Protein AF-A0A1I7W0J9-F1 (afdb_monomer)

Secondary structure (DSSP, 8-state):
--EEE--BTT---EEESHHHHHHHHHTSPSSP-EE--STTT--EES-HHHHHHHHHH-------TT-----------------------

Structure (mmCIF, N/CA/C/O backbone):
data_AF-A0A1I7W0J9-F1
#
_entry.id   AF-A0A1I7W0J9-F1
#
loop_
_atom_site.group_PDB
_atom_site.id
_atom_site.type_symbol
_atom_site.label_atom_id
_atom_site.label_alt_id
_atom_site.label_comp_id
_atom_site.label_asym_id
_atom_site.label_entity_id
_atom_site.label_seq_id
_atom_site.pdbx_PDB_ins_code
_atom_site.Cartn_x
_atom_site.Cartn_y
_atom_site.Cartn_z
_atom_site.occupancy
_atom_site.B_iso_or_equiv
_atom_site.auth_seq_id
_atom_site.auth_comp_id
_atom_site.auth_asym_id
_atom_site.auth_atom_id
_atom_site.pdbx_PDB_model_num
ATOM 1 N N . MET A 1 1 ? 13.321 -5.243 17.116 1.00 70.94 1 MET A N 1
ATOM 2 C CA . MET A 1 1 ? 13.293 -5.672 15.699 1.00 70.94 1 MET A CA 1
ATOM 3 C C . MET A 1 1 ? 12.080 -5.059 15.032 1.00 70.94 1 MET A C 1
ATOM 5 O O . MET A 1 1 ? 10.965 -5.335 15.457 1.00 70.94 1 MET A O 1
ATOM 9 N N . GLU A 1 2 ? 12.295 -4.213 14.033 1.00 86.19 2 GLU A N 1
ATOM 10 C CA . GLU A 1 2 ? 11.209 -3.571 13.289 1.00 86.19 2 GLU A CA 1
ATOM 11 C C . GLU A 1 2 ? 10.580 -4.538 12.277 1.00 86.19 2 GLU A C 1
ATOM 13 O O . GLU A 1 2 ? 11.270 -5.386 11.697 1.00 86.19 2 GLU A O 1
ATOM 18 N N . LYS A 1 3 ? 9.262 -4.423 12.088 1.00 89.00 3 LYS A N 1
ATOM 19 C CA . LYS A 1 3 ? 8.498 -5.193 11.102 1.00 89.00 3 LYS A CA 1
ATOM 20 C C . LYS A 1 3 ? 8.257 -4.330 9.869 1.00 89.00 3 LYS A C 1
ATOM 22 O O . LYS A 1 3 ? 7.893 -3.166 10.001 1.00 89.00 3 LYS A O 1
ATOM 27 N N . TYR A 1 4 ? 8.431 -4.919 8.694 1.00 89.44 4 TYR A N 1
ATOM 28 C CA . TYR A 1 4 ? 8.253 -4.256 7.409 1.00 89.44 4 TYR A CA 1
ATOM 29 C C . TYR A 1 4 ? 7.196 -5.000 6.596 1.00 89.44 4 TYR A C 1
ATOM 31 O O . TYR A 1 4 ? 7.320 -6.204 6.360 1.00 89.44 4 TYR A O 1
ATOM 39 N N . GLU A 1 5 ? 6.161 -4.279 6.181 1.00 90.06 5 GLU A N 1
ATOM 40 C CA . GLU A 1 5 ? 5.064 -4.806 5.369 1.00 90.06 5 GLU A CA 1
ATOM 41 C C . GLU A 1 5 ? 5.338 -4.558 3.888 1.00 90.06 5 GLU A C 1
ATOM 43 O O . GLU A 1 5 ? 5.723 -3.454 3.488 1.00 90.06 5 GLU A O 1
ATOM 48 N N . CYS A 1 6 ? 5.127 -5.582 3.064 1.00 91.06 6 CYS A N 1
ATOM 49 C CA . CYS A 1 6 ? 5.266 -5.451 1.625 1.00 91.06 6 CYS A CA 1
ATOM 50 C C . CYS A 1 6 ? 4.157 -4.547 1.053 1.00 91.06 6 CYS A C 1
ATOM 52 O O . CYS A 1 6 ? 2.972 -4.830 1.245 1.00 91.06 6 CYS A O 1
ATOM 54 N N . PRO A 1 7 ? 4.499 -3.473 0.317 1.00 87.88 7 PRO A N 1
ATOM 55 C CA . PRO A 1 7 ? 3.507 -2.598 -0.293 1.00 87.88 7 PRO A CA 1
ATOM 56 C C . PRO A 1 7 ? 2.935 -3.150 -1.609 1.00 87.88 7 PRO A C 1
ATOM 58 O O . PRO A 1 7 ? 2.177 -2.433 -2.250 1.00 87.88 7 PRO A O 1
ATOM 61 N N . HIS A 1 8 ? 3.293 -4.358 -2.055 1.00 89.31 8 HIS A N 1
ATOM 62 C CA . HIS A 1 8 ? 2.794 -4.908 -3.320 1.00 89.31 8 HIS A CA 1
ATOM 63 C C . HIS A 1 8 ? 1.285 -5.221 -3.244 1.00 89.31 8 HIS A C 1
ATOM 65 O O . HIS A 1 8 ? 0.799 -5.696 -2.216 1.00 89.31 8 HIS A O 1
ATOM 71 N N . VAL A 1 9 ? 0.524 -4.957 -4.311 1.00 85.69 9 VAL A N 1
ATOM 72 C CA . VAL A 1 9 ? -0.940 -5.175 -4.328 1.00 85.69 9 VAL A CA 1
ATOM 73 C C . VAL A 1 9 ? -1.310 -6.636 -4.054 1.00 85.69 9 VAL A C 1
ATOM 75 O O . VAL A 1 9 ? -2.099 -6.908 -3.151 1.00 85.69 9 VAL A O 1
ATOM 78 N N . ASP A 1 10 ? -0.631 -7.567 -4.722 1.00 86.19 10 ASP A N 1
ATOM 79 C CA . ASP A 1 10 ? -0.866 -9.012 -4.605 1.00 86.19 10 ASP A CA 1
ATOM 80 C C . ASP A 1 10 ? -0.074 -9.668 -3.456 1.00 86.19 10 ASP A C 1
ATOM 82 O O . ASP A 1 10 ? -0.017 -10.890 -3.343 1.00 86.19 10 ASP A O 1
ATOM 86 N N . CYS A 1 11 ? 0.575 -8.876 -2.592 1.00 88.88 11 CYS A N 1
ATOM 87 C CA . CYS A 1 11 ? 1.355 -9.395 -1.471 1.00 88.88 11 CYS A CA 1
ATOM 88 C C . CYS A 1 11 ? 0.942 -8.755 -0.147 1.00 88.88 11 CYS A C 1
ATOM 90 O O . CYS A 1 11 ? 0.734 -7.548 -0.049 1.00 88.88 11 CYS A O 1
ATOM 92 N N . ASN A 1 12 ? 0.870 -9.572 0.900 1.00 86.31 12 ASN A N 1
ATOM 93 C CA . ASN A 1 12 ? 0.619 -9.125 2.272 1.00 86.31 12 ASN A CA 1
ATOM 94 C C . ASN A 1 12 ? 1.671 -9.708 3.229 1.00 86.31 12 ASN A C 1
ATOM 96 O O . ASN A 1 12 ? 1.388 -9.992 4.390 1.00 86.31 12 ASN 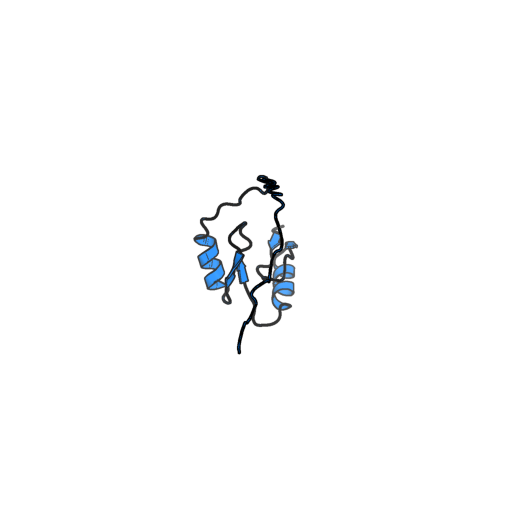A O 1
ATOM 100 N N . ALA A 1 13 ? 2.885 -9.942 2.719 1.00 89.62 13 ALA A N 1
ATOM 101 C CA . ALA A 1 13 ? 3.985 -10.468 3.511 1.00 89.62 13 ALA A CA 1
ATOM 102 C C . ALA A 1 13 ? 4.508 -9.415 4.497 1.00 89.62 13 ALA A C 1
ATOM 104 O O . ALA A 1 13 ? 4.752 -8.261 4.130 1.00 89.62 13 ALA A O 1
ATOM 105 N N . THR A 1 14 ? 4.752 -9.858 5.729 1.00 91.44 14 THR A N 1
ATOM 106 C CA . THR A 1 14 ? 5.351 -9.050 6.793 1.00 91.44 14 THR A CA 1
ATOM 107 C C . THR A 1 14 ? 6.644 -9.704 7.237 1.00 91.44 14 THR A C 1
ATOM 109 O O . THR A 1 14 ? 6.663 -10.871 7.624 1.00 91.44 14 THR A O 1
ATOM 112 N N . MET A 1 15 ? 7.736 -8.951 7.193 1.00 93.06 15 MET A N 1
ATOM 113 C CA . MET A 1 15 ? 9.068 -9.461 7.499 1.00 93.06 15 MET A CA 1
ATOM 114 C C . MET A 1 15 ? 9.656 -8.765 8.707 1.00 93.06 15 MET A C 1
ATOM 116 O O . MET A 1 15 ? 9.445 -7.575 8.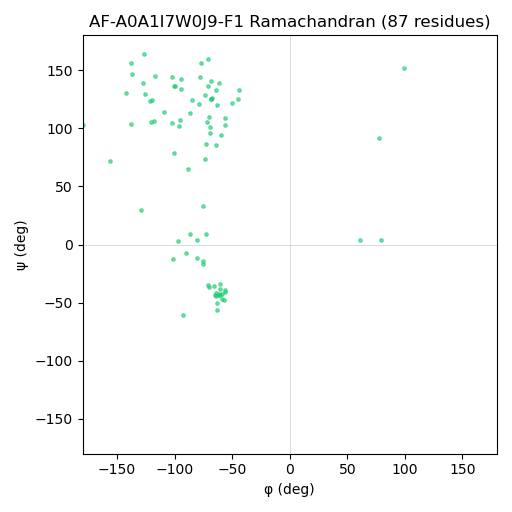939 1.00 93.06 15 MET A O 1
ATOM 120 N N . GLN A 1 16 ? 10.417 -9.527 9.481 1.00 93.00 16 GLN A N 1
ATOM 121 C CA . GLN A 1 16 ? 11.124 -9.023 10.642 1.00 93.00 16 GLN A CA 1
ATOM 122 C C . GLN A 1 16 ? 12.555 -8.675 10.222 1.00 93.00 16 GLN A C 1
ATOM 124 O O . GLN A 1 16 ? 13.369 -9.561 9.964 1.00 93.00 16 GLN A O 1
ATOM 129 N N . GLY A 1 17 ? 12.841 -7.376 10.128 1.00 91.88 17 GLY A N 1
ATOM 130 C CA . GLY A 1 17 ? 14.136 -6.853 9.696 1.00 91.88 17 GLY A CA 1
ATOM 131 C C . GLY A 1 17 ? 14.208 -6.4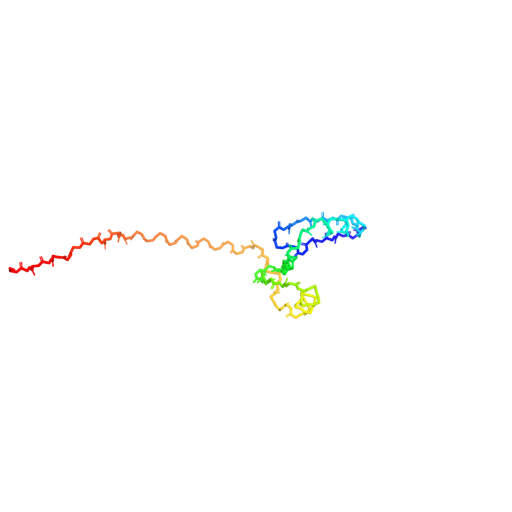12 8.230 1.00 91.88 17 GLY A C 1
ATOM 132 O O . GLY A 1 17 ? 13.515 -6.916 7.346 1.00 91.88 17 GLY A O 1
ATOM 133 N N . LYS A 1 18 ? 15.100 -5.446 7.988 1.00 90.31 18 LYS A N 1
ATOM 134 C CA . LYS A 1 18 ? 15.248 -4.742 6.708 1.00 90.31 18 LYS A CA 1
ATOM 135 C C . LYS A 1 18 ? 15.849 -5.602 5.591 1.00 90.31 18 LYS A C 1
ATOM 137 O O . LYS A 1 18 ? 15.454 -5.444 4.442 1.00 90.31 18 LYS A O 1
ATOM 142 N N . ILE A 1 19 ? 16.780 -6.503 5.922 1.00 91.75 19 ILE A N 1
ATOM 143 C CA . ILE A 1 19 ? 17.467 -7.362 4.938 1.00 91.75 19 ILE A CA 1
ATOM 144 C C . ILE A 1 19 ? 16.452 -8.279 4.248 1.00 91.75 19 ILE A C 1
ATOM 146 O O . ILE A 1 19 ? 16.248 -8.155 3.044 1.00 91.75 19 ILE A O 1
ATOM 150 N N . LYS A 1 20 ? 15.712 -9.071 5.038 1.00 92.25 20 LYS A N 1
ATOM 151 C CA . LYS A 1 20 ? 14.653 -9.958 4.535 1.00 92.25 20 LYS A CA 1
ATOM 152 C C . LYS A 1 20 ? 13.602 -9.196 3.727 1.00 92.25 20 LYS A C 1
ATOM 154 O O . LYS A 1 20 ? 13.187 -9.664 2.672 1.00 92.25 20 LYS A O 1
ATOM 159 N N . TYR A 1 21 ? 13.218 -8.002 4.196 1.00 92.38 21 TYR A N 1
ATOM 160 C CA . TYR A 1 21 ? 12.311 -7.121 3.458 1.00 92.38 21 TYR A CA 1
ATOM 161 C C . TYR A 1 21 ? 12.825 -6.778 2.062 1.00 92.38 21 TYR A C 1
ATOM 163 O O . TYR A 1 21 ? 12.077 -6.892 1.096 1.00 92.38 21 TYR A O 1
ATOM 171 N N . ASN A 1 22 ? 14.089 -6.377 1.947 1.00 90.00 22 ASN A N 1
ATOM 172 C CA . ASN A 1 22 ? 14.668 -5.975 0.674 1.00 90.00 22 ASN A CA 1
ATOM 173 C C . ASN A 1 22 ? 14.854 -7.156 -0.292 1.00 90.00 22 ASN A C 1
ATOM 175 O O . ASN A 1 22 ? 14.664 -6.997 -1.495 1.00 90.00 22 ASN A O 1
ATOM 179 N N . GLU A 1 23 ? 15.212 -8.335 0.219 1.00 93.06 23 GLU A N 1
ATOM 180 C CA . GLU A 1 23 ? 15.308 -9.563 -0.582 1.00 93.06 23 GLU A CA 1
ATOM 181 C C . GLU A 1 23 ? 13.942 -9.960 -1.145 1.00 93.06 23 GLU A C 1
ATOM 183 O O . GLU A 1 23 ? 13.793 -10.120 -2.352 1.00 93.06 23 GLU A O 1
ATOM 188 N N . HIS A 1 24 ? 12.917 -10.016 -0.293 1.00 92.69 24 HIS A N 1
ATOM 189 C CA . HIS A 1 24 ? 11.543 -10.266 -0.724 1.00 92.69 24 HIS A CA 1
ATOM 190 C C . HIS A 1 24 ? 11.042 -9.221 -1.721 1.00 92.69 24 HIS A C 1
ATOM 192 O O . HIS A 1 24 ? 10.382 -9.560 -2.699 1.00 92.69 24 HIS A O 1
ATOM 198 N N . PHE A 1 25 ? 11.331 -7.942 -1.474 1.00 87.62 25 PHE A N 1
ATOM 199 C CA . PHE A 1 25 ? 10.875 -6.853 -2.330 1.00 87.62 25 PHE A CA 1
ATOM 200 C C . PHE A 1 25 ? 11.411 -6.987 -3.763 1.00 87.62 25 PHE A C 1
ATOM 202 O O . PHE A 1 25 ? 10.697 -6.668 -4.710 1.00 87.62 25 PHE A O 1
ATOM 209 N N . GLN A 1 26 ? 12.631 -7.504 -3.925 1.00 88.62 26 GLN A N 1
ATOM 210 C CA . GLN A 1 26 ? 13.250 -7.752 -5.231 1.00 88.62 26 GLN A CA 1
ATOM 211 C C . GLN A 1 26 ? 12.703 -8.984 -5.962 1.00 88.62 26 GLN A C 1
ATOM 213 O O . GLN A 1 26 ? 12.905 -9.090 -7.166 1.00 88.62 26 GLN A O 1
ATOM 218 N N . MET A 1 27 ? 12.015 -9.900 -5.270 1.00 89.94 27 MET A N 1
ATOM 219 C CA . MET A 1 27 ? 11.401 -11.078 -5.901 1.00 89.94 27 MET A CA 1
ATOM 220 C C . MET A 1 27 ? 10.121 -10.748 -6.675 1.00 89.94 27 MET A C 1
ATOM 222 O O . MET A 1 27 ? 9.638 -11.586 -7.431 1.00 89.94 27 MET A O 1
ATOM 226 N N . HIS A 1 28 ? 9.545 -9.559 -6.477 1.00 89.00 28 HIS A N 1
ATOM 227 C CA . HIS A 1 28 ? 8.370 -9.140 -7.236 1.00 89.00 28 HIS A CA 1
ATOM 228 C C . HIS A 1 28 ? 8.754 -8.789 -8.667 1.00 89.00 28 HIS A C 1
ATOM 230 O O . HIS A 1 28 ? 9.641 -7.964 -8.904 1.00 89.00 28 HIS A O 1
ATOM 236 N N . ASP A 1 29 ? 8.035 -9.387 -9.609 1.00 83.56 29 ASP A N 1
ATOM 237 C CA . ASP A 1 29 ? 8.199 -9.109 -11.028 1.00 83.56 29 ASP A CA 1
ATOM 238 C C . ASP A 1 29 ? 7.664 -7.708 -11.393 1.00 83.56 29 ASP A C 1
ATOM 240 O O . ASP A 1 29 ? 6.878 -7.095 -10.660 1.00 83.56 29 ASP A O 1
ATOM 244 N N . LYS A 1 30 ? 8.116 -7.161 -12.525 1.00 81.06 30 LYS A N 1
ATOM 245 C CA . LYS A 1 30 ? 7.685 -5.841 -13.004 1.00 81.06 30 LYS A CA 1
ATOM 246 C C . LYS A 1 30 ? 6.519 -6.013 -13.989 1.00 81.06 30 LYS A C 1
ATOM 248 O O . LYS A 1 30 ? 6.560 -6.908 -14.821 1.00 81.06 30 LYS A O 1
ATOM 253 N N . PRO A 1 31 ? 5.515 -5.117 -13.987 1.00 80.19 31 PRO A N 1
ATOM 254 C CA . PRO A 1 31 ? 5.491 -3.818 -13.318 1.00 80.19 31 PRO A CA 1
ATOM 255 C C . PRO A 1 31 ? 5.060 -3.898 -11.849 1.00 80.19 31 PRO A C 1
ATOM 257 O O . PRO A 1 31 ? 3.957 -4.330 -11.523 1.00 80.19 31 PRO A O 1
ATOM 260 N N . PHE A 1 32 ? 5.909 -3.374 -10.962 1.00 82.50 32 PHE A N 1
ATOM 261 C CA . PHE A 1 32 ? 5.620 -3.340 -9.534 1.00 82.50 32 PHE A CA 1
ATOM 262 C C . PHE A 1 32 ? 4.462 -2.376 -9.241 1.00 82.50 32 PHE A C 1
ATOM 264 O O . PHE A 1 32 ? 4.526 -1.187 -9.572 1.00 82.50 32 PHE A O 1
ATOM 271 N N . ARG A 1 33 ? 3.420 -2.877 -8.571 1.00 86.69 33 ARG A N 1
ATOM 272 C CA . ARG A 1 33 ? 2.260 -2.085 -8.141 1.00 86.69 33 ARG A CA 1
ATOM 273 C C . ARG A 1 33 ? 2.268 -1.904 -6.630 1.00 86.69 33 ARG A C 1
ATOM 275 O O . ARG A 1 33 ? 2.107 -2.850 -5.866 1.00 86.69 33 ARG A O 1
ATOM 282 N N . TYR A 1 34 ? 2.440 -0.661 -6.208 1.00 88.06 34 TYR A N 1
ATOM 283 C CA . TYR A 1 34 ? 2.427 -0.211 -4.825 1.00 88.06 34 TYR A CA 1
ATOM 284 C C . TYR A 1 34 ? 0.999 0.093 -4.380 1.00 88.06 34 TYR A C 1
ATOM 286 O O . TYR A 1 34 ? 0.413 1.076 -4.820 1.00 88.06 34 TYR A O 1
ATOM 294 N N . GLN A 1 35 ? 0.454 -0.679 -3.455 1.00 88.75 35 GLN A N 1
ATOM 295 C CA . GLN A 1 35 ? -0.849 -0.426 -2.864 1.00 88.75 35 GLN A CA 1
ATOM 296 C C . GLN A 1 35 ? -0.723 0.238 -1.491 1.00 88.75 35 GLN A C 1
ATOM 298 O O . GLN A 1 35 ? 0.064 -0.163 -0.628 1.00 88.75 35 GLN A O 1
ATOM 303 N N . CYS A 1 36 ? -1.553 1.249 -1.253 1.00 88.62 36 CYS A N 1
ATOM 304 C CA . CYS A 1 36 ? -1.760 1.787 0.076 1.00 88.62 36 CYS A CA 1
ATOM 305 C C . CYS A 1 36 ? -2.563 0.788 0.918 1.00 88.62 36 CYS A C 1
ATOM 307 O O . CYS A 1 36 ? -3.779 0.671 0.764 1.00 88.62 36 CYS A O 1
ATOM 309 N N . LYS A 1 37 ? -1.879 0.107 1.845 1.00 82.50 37 LYS A N 1
ATOM 310 C CA . LYS A 1 37 ? -2.470 -0.834 2.816 1.00 82.50 37 LYS A CA 1
ATOM 311 C C . LYS A 1 37 ? -3.267 -0.146 3.933 1.00 82.50 37 LYS A C 1
ATOM 313 O O . LYS A 1 37 ? -3.677 -0.782 4.896 1.00 82.50 37 LYS A O 1
ATOM 318 N N . HIS A 1 38 ? -3.502 1.161 3.815 1.00 81.88 38 HIS A N 1
ATOM 319 C CA . HIS A 1 38 ? -4.347 1.880 4.755 1.00 81.88 38 HIS A CA 1
ATOM 320 C C . HIS A 1 38 ? -5.794 1.405 4.611 1.00 81.88 38 HIS A C 1
ATOM 322 O O . HIS A 1 38 ? -6.352 1.461 3.511 1.00 81.88 38 HIS A O 1
ATOM 328 N N . THR A 1 39 ? -6.411 0.973 5.714 1.00 79.00 39 THR A N 1
ATOM 329 C CA . THR A 1 39 ? -7.798 0.489 5.744 1.00 79.00 39 THR A CA 1
ATOM 330 C C . THR A 1 39 ? -8.743 1.473 5.052 1.00 79.00 39 THR A C 1
ATOM 332 O O . THR A 1 39 ? -8.817 2.648 5.413 1.00 79.00 39 THR A O 1
ATOM 335 N N . GLY A 1 40 ? -9.444 1.001 4.019 1.00 76.38 40 GLY A N 1
ATOM 336 C CA . GLY A 1 40 ? -10.379 1.809 3.237 1.00 76.38 40 GLY A CA 1
ATOM 337 C C . GLY A 1 40 ? -9.744 2.732 2.188 1.00 76.38 40 GLY A C 1
ATOM 338 O O . GLY A 1 40 ? -10.480 3.498 1.576 1.00 76.38 40 GLY A O 1
ATOM 339 N N . CYS A 1 41 ? -8.425 2.714 1.960 1.00 86.06 41 CYS A N 1
ATOM 340 C CA . CYS A 1 41 ? -7.793 3.478 0.877 1.00 86.06 41 CYS A CA 1
ATOM 341 C C . CYS A 1 41 ? -7.650 2.655 -0.410 1.00 86.06 41 CYS A C 1
ATOM 343 O O . CYS A 1 41 ? -8.178 3.059 -1.443 1.00 86.06 41 CYS A O 1
ATOM 345 N N . GLY A 1 42 ? -6.916 1.537 -0.359 1.00 81.12 42 GLY A N 1
ATOM 346 C CA . GLY A 1 42 ? -6.736 0.614 -1.488 1.00 81.12 42 GLY A CA 1
ATOM 347 C C . GLY A 1 42 ? -6.066 1.197 -2.740 1.00 81.12 42 GLY A C 1
ATOM 348 O O . GLY A 1 42 ? -5.957 0.489 -3.733 1.00 81.12 42 GLY A O 1
ATOM 349 N N . LYS A 1 43 ? -5.613 2.461 -2.720 1.00 85.94 43 LYS A N 1
ATOM 350 C CA . LYS A 1 43 ? -5.030 3.143 -3.887 1.00 85.94 43 LYS A CA 1
ATOM 351 C C . LYS A 1 43 ? -3.738 2.474 -4.343 1.00 85.94 43 LYS A C 1
ATOM 353 O O . LYS A 1 43 ? -2.845 2.249 -3.527 1.00 85.94 43 LYS A O 1
ATOM 358 N N . GLU A 1 44 ? -3.634 2.245 -5.646 1.00 89.69 44 GLU A N 1
ATOM 359 C CA . GLU A 1 44 ? -2.468 1.664 -6.306 1.00 89.69 44 GLU A CA 1
ATOM 360 C C . GLU A 1 4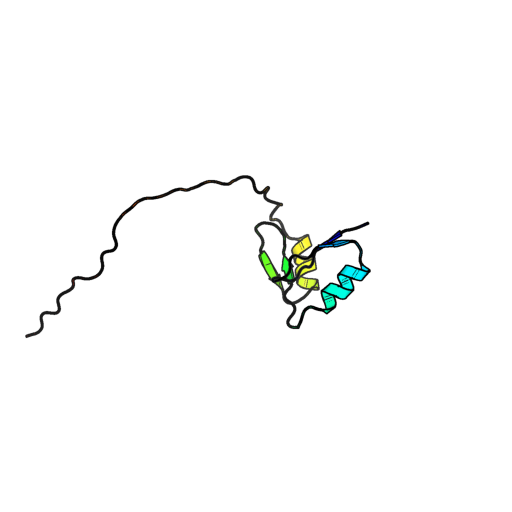4 ? -1.634 2.740 -7.014 1.00 89.69 44 GLU A C 1
ATOM 362 O O . GLU A 1 44 ? -2.157 3.713 -7.557 1.00 89.69 44 GLU A O 1
ATOM 367 N N . PHE A 1 45 ? -0.319 2.562 -6.999 1.00 89.12 45 PHE A N 1
ATOM 368 C CA . PHE A 1 45 ? 0.668 3.434 -7.619 1.00 89.12 45 PHE A CA 1
ATOM 369 C C . PHE A 1 45 ? 1.719 2.571 -8.311 1.00 89.12 45 PHE A C 1
ATOM 371 O O . PHE A 1 45 ? 2.093 1.522 -7.803 1.00 89.12 45 PHE A O 1
ATOM 378 N N . HIS A 1 46 ? 2.275 3.029 -9.425 1.00 88.19 46 HIS A N 1
ATOM 379 C CA . HIS A 1 46 ? 3.404 2.345 -10.075 1.00 88.19 46 HIS A CA 1
ATOM 380 C C . HIS A 1 46 ? 4.769 2.837 -9.567 1.00 88.19 46 HIS A C 1
ATOM 382 O O . HIS A 1 46 ? 5.808 2.278 -9.900 1.00 88.19 46 HIS A O 1
ATOM 388 N N . ILE A 1 47 ? 4.773 3.894 -8.745 1.00 87.88 47 ILE A N 1
ATOM 389 C CA . ILE A 1 47 ? 5.976 4.603 -8.305 1.00 87.88 47 ILE A CA 1
ATOM 390 C C . ILE A 1 47 ? 6.001 4.6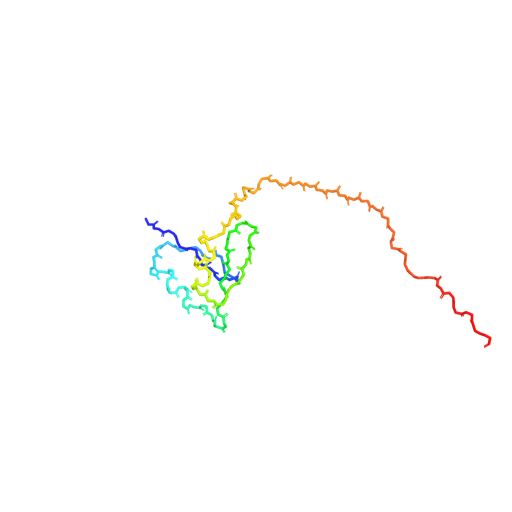66 -6.774 1.00 87.88 47 ILE A C 1
ATOM 392 O O . ILE A 1 47 ? 5.047 5.122 -6.134 1.00 87.88 47 ILE A O 1
ATOM 396 N N . SER A 1 48 ? 7.130 4.267 -6.184 1.00 85.12 48 SER A N 1
ATOM 397 C CA . SER A 1 48 ? 7.358 4.277 -4.732 1.00 85.12 48 SER A CA 1
ATOM 398 C C . SER A 1 48 ? 7.261 5.682 -4.126 1.00 85.12 48 SER A C 1
ATOM 400 O O . SER A 1 48 ? 6.694 5.852 -3.042 1.00 85.12 48 SER A O 1
ATOM 402 N N . SER A 1 49 ? 7.764 6.700 -4.831 1.00 88.69 49 SER A N 1
ATOM 403 C CA . SER A 1 49 ? 7.675 8.110 -4.432 1.00 88.69 49 SER A CA 1
ATOM 404 C C . SER A 1 49 ? 6.224 8.578 -4.331 1.00 88.69 49 SER A C 1
ATOM 406 O O . SER A 1 49 ? 5.851 9.195 -3.332 1.00 88.69 49 SER A O 1
ATOM 408 N N . SER A 1 50 ? 5.377 8.216 -5.303 1.00 90.12 50 SER A N 1
ATOM 409 C CA . SER A 1 50 ? 3.950 8.557 -5.293 1.00 90.12 50 SER A CA 1
ATOM 410 C C . SER A 1 50 ? 3.224 7.908 -4.118 1.00 90.12 50 SER A C 1
ATOM 412 O O . SER A 1 50 ? 2.492 8.598 -3.407 1.00 90.12 50 SER A O 1
ATOM 414 N N . LEU A 1 51 ? 3.485 6.622 -3.841 1.00 89.94 51 LEU A N 1
ATOM 415 C CA . LEU A 1 51 ? 2.943 5.959 -2.651 1.00 89.94 51 LEU A CA 1
ATOM 416 C C . LEU A 1 51 ? 3.431 6.644 -1.365 1.00 89.94 51 LEU A C 1
ATOM 418 O O . LEU A 1 51 ? 2.644 6.859 -0.448 1.00 89.94 51 LEU A O 1
ATOM 422 N N . SER A 1 52 ? 4.714 6.996 -1.280 1.00 88.38 52 SER A N 1
ATOM 423 C CA . SER A 1 52 ? 5.296 7.623 -0.086 1.00 88.38 52 SER A CA 1
ATOM 424 C C . SER A 1 52 ? 4.695 9.000 0.193 1.00 88.38 52 SER A C 1
ATOM 426 O O . SER A 1 52 ? 4.367 9.311 1.338 1.00 88.38 52 SER A O 1
ATOM 428 N N . MET A 1 53 ? 4.491 9.813 -0.846 1.00 89.75 53 MET A N 1
ATOM 429 C CA . MET A 1 53 ? 3.782 11.090 -0.737 1.00 89.75 53 MET A CA 1
ATOM 430 C C . MET A 1 53 ? 2.316 10.882 -0.349 1.00 89.75 53 MET A C 1
ATOM 432 O O . MET A 1 53 ? 1.813 11.568 0.539 1.00 89.75 53 MET A O 1
ATOM 436 N N . HIS A 1 54 ? 1.650 9.901 -0.960 1.00 89.88 54 HIS A N 1
ATOM 437 C CA . HIS A 1 54 ? 0.273 9.556 -0.634 1.00 89.88 54 HIS A CA 1
ATOM 438 C C . HIS A 1 54 ? 0.113 9.101 0.821 1.00 89.88 54 HIS A C 1
ATOM 440 O O . HIS A 1 54 ? -0.817 9.539 1.487 1.00 89.88 54 HIS A O 1
ATOM 446 N N . LYS A 1 55 ? 1.021 8.271 1.349 1.00 85.25 55 LYS A N 1
ATOM 447 C CA . LYS A 1 55 ? 0.983 7.815 2.748 1.00 85.25 55 LYS A CA 1
ATOM 448 C C . LYS A 1 55 ? 0.979 8.990 3.727 1.00 85.25 55 LYS A C 1
ATOM 450 O O . LYS A 1 55 ? 0.229 8.960 4.695 1.00 85.25 55 LYS A O 1
ATOM 455 N N . LYS A 1 56 ? 1.751 10.048 3.448 1.00 86.31 56 LYS A N 1
ATOM 456 C CA . LYS A 1 56 ? 1.780 11.271 4.274 1.00 86.31 56 LYS A CA 1
ATOM 457 C C . LYS A 1 56 ? 0.452 12.033 4.247 1.00 86.31 56 LYS A C 1
ATOM 459 O O . LYS A 1 56 ? 0.064 12.619 5.252 1.00 86.31 56 LYS A O 1
ATOM 464 N N . SER A 1 57 ? -0.238 12.040 3.106 1.00 83.88 57 SER A N 1
ATOM 465 C CA . SER A 1 57 ? -1.521 12.731 2.925 1.00 83.88 57 SER A CA 1
ATOM 466 C C . SER A 1 57 ? -2.743 11.825 3.092 1.00 83.88 57 SER A C 1
ATOM 468 O O . SER A 1 57 ? -3.870 12.289 2.926 1.00 83.88 57 SER A O 1
ATOM 470 N N . CYS A 1 58 ? -2.561 10.546 3.431 1.00 82.88 58 CYS A N 1
ATOM 471 C CA . CYS A 1 58 ? -3.655 9.600 3.591 1.00 82.88 58 CYS A CA 1
ATOM 472 C C . CYS A 1 58 ? -4.477 9.966 4.837 1.00 82.88 58 CYS A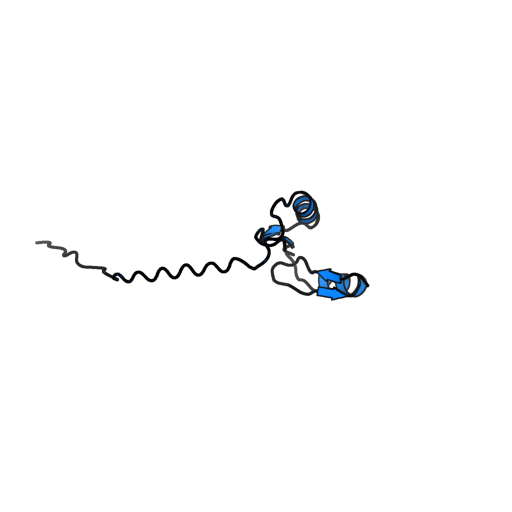 C 1
ATOM 474 O O . CYS A 1 58 ? -4.133 9.627 5.964 1.00 82.88 58 CYS A O 1
ATOM 476 N N . LYS A 1 59 ? -5.569 10.712 4.620 1.00 70.94 59 LYS A N 1
ATOM 477 C CA . LYS A 1 59 ? -6.491 11.204 5.662 1.00 70.94 59 LYS A CA 1
ATOM 478 C C . LYS A 1 59 ? -7.507 10.157 6.128 1.00 70.94 59 LYS A C 1
ATOM 480 O O . LYS A 1 59 ? -8.194 10.393 7.120 1.00 70.94 59 LYS A O 1
ATOM 485 N N . ARG A 1 60 ? -7.644 9.023 5.425 1.00 65.75 60 ARG A N 1
ATOM 486 C CA . ARG A 1 60 ? -8.446 7.894 5.923 1.00 65.75 60 ARG A CA 1
ATOM 487 C C . ARG A 1 60 ? -7.742 7.447 7.209 1.00 65.75 60 ARG A C 1
ATOM 489 O O . ARG A 1 60 ? -6.552 7.186 7.164 1.00 65.75 60 ARG A O 1
ATOM 496 N N . LYS A 1 61 ? -8.401 7.481 8.371 1.00 53.06 61 LYS A N 1
ATOM 497 C CA . LYS A 1 61 ? -7.851 6.928 9.626 1.00 53.06 61 LYS A CA 1
ATOM 498 C C . LYS A 1 61 ? -7.989 5.404 9.599 1.00 53.06 61 LYS A C 1
ATOM 500 O O . LYS A 1 61 ? -8.815 4.916 8.831 1.00 53.06 61 LYS A O 1
ATOM 505 N N . PRO A 1 62 ? -7.175 4.639 10.354 1.00 52.31 62 PRO A N 1
ATOM 506 C CA . PRO A 1 62 ? -7.425 3.213 10.526 1.00 52.31 62 PRO A CA 1
ATOM 507 C C . PRO A 1 62 ? -8.844 3.063 11.074 1.00 52.31 62 PRO A C 1
ATOM 509 O O . PRO A 1 62 ? -9.108 3.386 12.229 1.00 52.31 62 PRO A O 1
ATOM 512 N N . GLN A 1 63 ? -9.784 2.677 10.214 1.00 44.19 63 GLN A N 1
ATOM 513 C CA . GLN A 1 63 ? -11.090 2.247 10.672 1.00 44.19 63 GLN A CA 1
ATOM 514 C C . GLN A 1 63 ? -10.852 0.907 11.355 1.00 44.19 63 GLN A C 1
ATOM 516 O O . GLN A 1 63 ? -10.461 -0.071 10.718 1.00 44.19 63 GLN A O 1
ATOM 521 N N . SER A 1 64 ? -10.987 0.914 12.676 1.00 46.72 64 SER A N 1
ATOM 522 C CA . SER A 1 64 ? -11.141 -0.282 13.493 1.00 46.72 64 SER A CA 1
ATOM 523 C C . SER A 1 64 ? -12.147 -1.229 12.821 1.00 46.72 64 SER A C 1
ATOM 525 O O . SER A 1 64 ? -13.205 -0.759 12.397 1.00 46.72 64 SER A O 1
ATOM 527 N N . PRO A 1 65 ? -11.859 -2.536 12.700 1.00 53.75 65 PRO A N 1
ATOM 528 C CA . PRO A 1 65 ? -12.681 -3.474 11.932 1.00 53.75 65 PRO A CA 1
ATOM 529 C C . PRO A 1 65 ? -13.991 -3.885 12.634 1.00 53.75 65 PRO A C 1
ATOM 531 O O . PRO A 1 65 ? -14.426 -5.024 12.483 1.00 53.75 65 PRO A O 1
ATOM 534 N N . THR A 1 66 ? -14.630 -3.008 13.413 1.00 55.62 66 THR A N 1
ATOM 535 C CA . THR A 1 66 ? -15.737 -3.422 14.294 1.00 55.62 66 THR A CA 1
ATOM 536 C C . THR A 1 66 ? -17.142 -3.115 13.803 1.00 55.62 66 THR A C 1
ATOM 538 O O . THR A 1 66 ? -18.070 -3.752 14.287 1.00 55.62 66 THR A O 1
ATOM 541 N N . GLU A 1 67 ? -17.347 -2.296 12.774 1.00 50.47 67 GLU A N 1
ATOM 542 C CA . GLU A 1 67 ? -18.709 -2.089 12.263 1.00 50.47 67 GLU A CA 1
ATOM 543 C C . GLU A 1 67 ? -19.043 -3.131 11.189 1.00 50.47 67 GLU A C 1
ATOM 545 O O . GLU A 1 67 ? -19.269 -2.832 10.015 1.00 50.47 67 GLU A O 1
ATOM 550 N N . ARG A 1 68 ? -19.094 -4.400 11.618 1.00 54.22 68 ARG A N 1
ATOM 551 C CA . ARG A 1 68 ? -19.998 -5.374 11.006 1.00 54.22 68 ARG A CA 1
ATOM 552 C C . ARG A 1 68 ? -21.399 -4.803 11.192 1.00 54.22 68 ARG A C 1
ATOM 554 O O . ARG A 1 68 ? -22.021 -5.037 12.220 1.00 54.22 68 ARG A O 1
ATOM 561 N N . ASN A 1 69 ? -21.900 -4.083 10.197 1.00 54.09 69 ASN A N 1
ATOM 562 C CA . ASN A 1 69 ? -23.328 -3.851 10.090 1.00 54.09 69 ASN A CA 1
ATOM 563 C C . ASN A 1 69 ? -23.893 -4.901 9.120 1.00 54.09 69 ASN A C 1
ATOM 565 O O . ASN A 1 69 ? -23.661 -4.798 7.912 1.00 54.09 69 ASN A O 1
ATOM 569 N N . PRO A 1 70 ? -24.544 -5.972 9.614 1.00 58.50 70 PRO A N 1
ATOM 570 C CA . PRO A 1 70 ? -25.216 -6.924 8.755 1.00 58.50 70 PRO A CA 1
ATOM 571 C C . PRO A 1 70 ? -26.482 -6.251 8.225 1.00 58.50 70 PRO A C 1
ATOM 573 O O . PRO A 1 70 ? -27.563 -6.423 8.780 1.00 58.50 70 PRO A O 1
ATOM 576 N N . HIS A 1 71 ? -26.367 -5.508 7.124 1.00 55.78 71 HIS A N 1
ATOM 577 C CA . HIS A 1 71 ? -27.541 -5.169 6.329 1.00 55.78 71 HIS A CA 1
ATOM 578 C C . HIS A 1 71 ? -27.974 -6.424 5.566 1.00 55.78 71 HIS A C 1
ATOM 580 O O . HIS A 1 71 ? -27.761 -6.585 4.365 1.00 55.78 71 HIS A O 1
ATOM 586 N N . ILE A 1 72 ? -28.559 -7.355 6.320 1.00 60.66 72 ILE A N 1
ATOM 587 C CA . ILE A 1 72 ? -29.504 -8.326 5.804 1.00 60.66 72 ILE A CA 1
ATOM 588 C C . ILE A 1 72 ? -30.699 -7.499 5.327 1.00 60.66 72 ILE A C 1
ATOM 590 O O . ILE A 1 72 ? -31.660 -7.299 6.059 1.00 60.66 72 ILE A O 1
ATOM 594 N N . GLN A 1 73 ? -30.647 -7.005 4.094 1.00 59.31 73 GLN A N 1
ATOM 595 C CA . GLN A 1 73 ? -31.87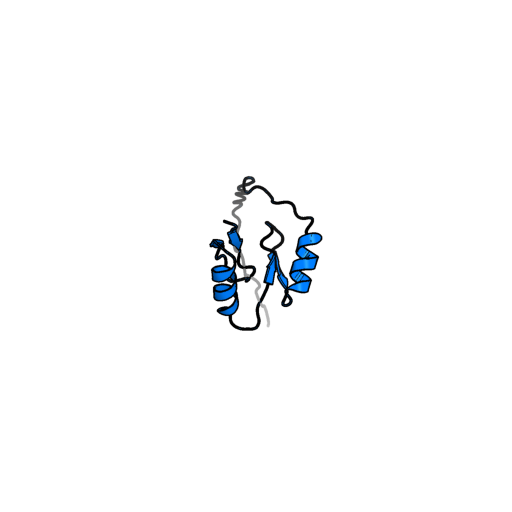2 -6.764 3.350 1.00 59.31 73 GLN A CA 1
ATOM 596 C C . GLN A 1 73 ? -32.046 -7.928 2.397 1.00 59.31 73 GLN A C 1
ATOM 598 O O . GLN A 1 73 ? -31.752 -7.868 1.207 1.00 59.31 73 GLN A O 1
ATOM 603 N N . LYS A 1 74 ? -32.534 -9.026 2.977 1.00 59.31 74 LYS A N 1
ATOM 604 C CA . LYS A 1 74 ? -33.424 -9.893 2.226 1.00 59.31 74 LYS A CA 1
ATOM 605 C C . LYS A 1 74 ? -34.710 -9.090 2.059 1.00 59.31 74 LYS A C 1
ATOM 607 O O . LYS A 1 74 ? -35.488 -8.984 2.999 1.00 59.31 74 LYS A O 1
ATOM 612 N N . HIS A 1 75 ? -34.907 -8.501 0.892 1.00 54.59 75 HIS A N 1
ATOM 613 C CA . HIS A 1 75 ? -36.252 -8.451 0.357 1.00 54.59 75 HIS A CA 1
ATOM 614 C C . HIS A 1 75 ? -36.218 -9.219 -0.954 1.00 54.59 75 HIS A C 1
ATOM 616 O O . HIS A 1 75 ? -35.575 -8.829 -1.926 1.00 54.59 75 HIS A O 1
ATOM 622 N N . ASP A 1 76 ? -36.809 -10.399 -0.852 1.00 56.69 76 ASP A N 1
ATOM 623 C CA . ASP A 1 76 ? -37.382 -11.172 -1.933 1.00 56.69 76 ASP A CA 1
ATOM 624 C C . ASP A 1 76 ? -38.204 -10.241 -2.833 1.00 56.69 76 ASP A C 1
ATOM 626 O O . ASP A 1 76 ? -39.020 -9.490 -2.322 1.00 56.69 76 ASP A O 1
ATOM 630 N N . GLU A 1 77 ? -37.935 -10.206 -4.133 1.00 52.19 77 GLU A N 1
ATOM 631 C CA . GLU A 1 77 ? -38.986 -10.139 -5.153 1.00 52.19 77 GLU A CA 1
ATOM 632 C C . GLU A 1 77 ? -38.345 -10.129 -6.543 1.00 52.19 77 GLU A C 1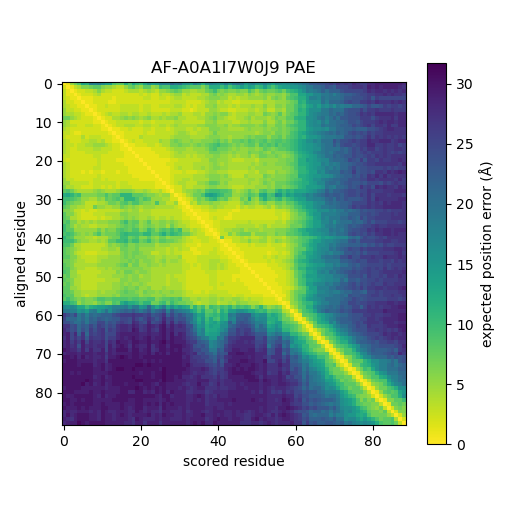
ATOM 634 O O . GLU A 1 77 ? -37.812 -9.145 -7.053 1.00 52.19 77 GLU A O 1
ATOM 639 N N . HIS A 1 78 ? -38.446 -11.317 -7.128 1.00 56.22 78 HIS A N 1
ATOM 640 C CA . HIS A 1 78 ? -38.999 -11.524 -8.455 1.00 56.22 78 HIS A CA 1
ATOM 641 C C . HIS A 1 78 ? -38.135 -11.184 -9.678 1.00 56.22 78 HIS A C 1
ATOM 643 O O . HIS A 1 78 ? -38.220 -10.134 -10.312 1.00 56.22 78 HIS A O 1
ATOM 649 N N . CYS A 1 79 ? -37.420 -12.216 -10.131 1.00 54.56 79 CYS A N 1
ATOM 650 C CA . CYS A 1 79 ? -37.070 -12.398 -11.535 1.00 54.56 79 CYS A CA 1
ATOM 651 C C . CYS A 1 79 ? -38.345 -12.404 -12.402 1.00 54.56 79 CYS A C 1
ATOM 653 O O . CYS A 1 79 ? -39.109 -13.372 -12.393 1.00 54.56 79 CYS A O 1
ATOM 655 N N . LYS A 1 80 ? -38.573 -11.347 -13.188 1.00 57.47 8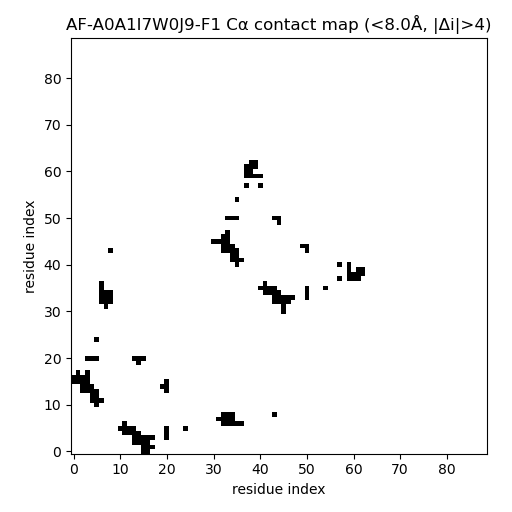0 LYS A N 1
ATOM 656 C CA . LYS A 1 80 ? -39.443 -11.409 -14.372 1.00 57.47 80 LYS A CA 1
ATOM 657 C C . LYS A 1 80 ? -38.815 -10.648 -15.535 1.00 57.47 80 LYS A C 1
ATOM 659 O O . LYS A 1 80 ? -38.882 -9.428 -15.619 1.00 57.47 80 LYS A O 1
ATOM 664 N N . GLN A 1 81 ? -38.269 -11.409 -16.473 1.00 55.94 81 GLN A N 1
ATOM 665 C CA . GLN A 1 81 ? -38.304 -11.115 -17.906 1.00 55.94 81 GLN A CA 1
ATOM 666 C C . GLN A 1 81 ? -38.605 -12.442 -18.632 1.00 55.94 81 GLN A C 1
ATOM 668 O O . GLN A 1 81 ? -38.249 -13.485 -18.083 1.00 55.94 81 GLN A O 1
ATOM 673 N N . PRO A 1 82 ? -39.162 -12.473 -19.860 1.00 49.56 82 PRO A N 1
ATOM 674 C CA . PRO A 1 82 ? -39.849 -11.431 -20.624 1.00 49.56 82 PRO A CA 1
ATOM 675 C C . PRO A 1 82 ? -41.250 -11.884 -21.107 1.00 49.56 82 PRO A C 1
ATOM 677 O O . PRO A 1 82 ? -41.566 -13.067 -21.175 1.00 49.56 82 PRO A O 1
ATOM 680 N N . GLY A 1 83 ? -42.087 -10.936 -21.520 1.00 54.50 83 GLY A N 1
ATOM 681 C CA . GLY A 1 83 ? -43.347 -11.227 -22.202 1.00 54.50 83 GLY A CA 1
ATOM 682 C C . GLY A 1 83 ? -43.775 -10.042 -23.048 1.00 54.50 83 GLY A C 1
ATOM 683 O O . GLY A 1 83 ? -44.696 -9.334 -22.673 1.00 54.50 83 GLY A O 1
ATOM 684 N N . ASN A 1 84 ? -43.079 -9.799 -24.159 1.00 51.75 84 ASN A N 1
ATOM 685 C CA . ASN A 1 84 ? -43.543 -8.862 -25.179 1.00 51.75 84 ASN A CA 1
ATOM 686 C C . ASN A 1 84 ? -43.693 -9.607 -26.500 1.00 51.75 84 ASN A C 1
ATOM 688 O O . ASN A 1 84 ? -42.712 -9.975 -27.149 1.00 51.75 84 ASN A O 1
ATOM 692 N N . GLY A 1 85 ? -44.958 -9.850 -26.844 1.00 57.31 85 GLY A N 1
ATOM 693 C CA . GLY A 1 85 ? -45.380 -10.362 -28.132 1.00 57.31 85 GLY A CA 1
ATOM 694 C C . GLY A 1 85 ? -44.991 -9.402 -29.249 1.00 57.31 85 GLY A C 1
ATOM 695 O O . GLY A 1 85 ? -45.115 -8.185 -29.127 1.00 57.31 85 GLY A O 1
ATOM 696 N N . LYS A 1 86 ? -44.518 -9.979 -30.350 1.00 54.06 86 LYS A N 1
ATOM 697 C CA . LYS A 1 86 ? -44.457 -9.310 -31.642 1.00 54.06 86 LYS A CA 1
ATOM 698 C C . LYS A 1 86 ? -45.624 -9.857 -32.447 1.00 54.06 86 LYS A C 1
ATOM 700 O O . LYS A 1 86 ? -45.607 -11.005 -32.875 1.00 54.06 86 LYS A O 1
ATOM 705 N N . ASN A 1 87 ? -46.657 -9.042 -32.575 1.00 52.56 87 ASN A N 1
ATOM 706 C CA . ASN A 1 87 ? -47.648 -9.127 -33.629 1.00 52.56 87 ASN A CA 1
ATOM 707 C C . ASN A 1 87 ? -47.033 -8.507 -34.892 1.00 52.56 87 ASN A C 1
ATOM 709 O O . ASN A 1 87 ? -46.634 -7.344 -34.904 1.00 52.56 87 ASN A O 1
ATOM 713 N N . SER A 1 88 ? -46.935 -9.271 -35.969 1.00 55.50 88 SER A N 1
ATOM 714 C CA . SER A 1 88 ? -46.775 -8.721 -37.314 1.00 55.50 88 SER A CA 1
ATOM 715 C C . SER A 1 88 ? -47.592 -9.584 -38.261 1.00 55.50 88 SER A C 1
ATOM 717 O O . SER A 1 88 ? -47.575 -10.809 -38.142 1.00 55.50 88 SER A O 1
ATOM 719 N N . ALA A 1 89 ? -48.386 -8.884 -39.065 1.00 52.44 89 ALA A N 1
ATOM 720 C CA . ALA A 1 89 ? -49.279 -9.392 -40.095 1.00 52.44 89 ALA A CA 1
ATOM 721 C C . ALA A 1 89 ? -48.528 -10.119 -41.218 1.00 52.44 89 ALA A C 1
ATOM 723 O O . ALA A 1 89 ? -47.322 -9.828 -41.399 1.00 52.44 89 ALA A O 1
#

Radius of gyration: 23.18 Å; Cα contacts (8 Å, |Δi|>4): 84; chains: 1; bounding box: 67×25×56 Å

Organism: Loa loa (NCBI:txid7209)

pLDDT: mean 76.12, std 15.98, range [44.19, 93.06]

InterPro domains:
  IPR013087 Zinc finger C2H2-type [PS50157] (34-65)
  IPR013087 Zinc finger C2H2-type [SM00355] (4-28)
  IPR013087 Zinc finger C2H2-type [SM00355] (34-56)
  IPR036236 Zinc finger C2H2 superfamily [SSF57667] (21-57)

Foldseek 3Di:
DDKDAAQFLPDGDIDDDDVVVVVVNVPDDPQGWGFDPAVPGRDIDSDPVVSVVCVVVVPRHRDDPPPPPPPPPPDDDDDDDDDDDDDDD

Nearest PDB structures (foldseek):
  6b0o-assembly2_D  TM=4.582E-01  e=2.485E-01  Homo sapiens
  2ebt-assembly1_A  TM=4.319E-01  e=2.485E-01  Homo sapiens
  5kkq-assembly2_D  TM=4.439E-01  e=3.475E-01  Homo sapiens
  2dlq-assembly1_A  TM=4.318E-01  e=3.397E+00  Mus musculus

Sequence (89 aa):
MEKYECPHVDCNATMQGKIKYNEHFQMHDKPFRYQCKHTGCGKEFHISSSLSMHKKSCKRKPQSPTERNPHIQKHDEHCKQPGNGKNSA

Mean predicted aligned error: 14.3 Å

Solvent-accessible surface area (backbone atoms only — not comparable to full-atom values): 6022 Å² total; per-residue (Å²): 132,60,76,44,71,49,45,39,68,96,42,83,53,72,30,78,35,69,67,60,38,54,56,56,60,67,71,58,67,83,86,53,43,38,29,43,84,51,53,93,62,67,49,71,31,78,43,71,67,60,44,55,55,44,62,76,66,55,78,71,58,80,64,73,92,71,82,78,71,82,80,77,73,82,71,89,80,80,96,81,83,86,89,79,85,82,87,78,135